Protein AF-A0A955TBN3-F1 (afdb_monomer_lite)

Foldseek 3Di:
DPPLVVVLVVLVVLLVVLCVQLVVLVVCCVVVVDVVSNVSNVRSNVSNVVSVVVSVVSVCVVCVVVVPDD

Structure (mmCIF, N/CA/C/O backbone):
data_AF-A0A955TBN3-F1
#
_entry.id   AF-A0A955TBN3-F1
#
loop_
_atom_site.group_PDB
_atom_site.id
_atom_site.type_symbol
_atom_site.label_atom_id
_atom_site.label_alt_id
_atom_site.label_comp_id
_atom_site.label_asym_id
_atom_site.label_entity_id
_atom_site.label_seq_id
_atom_site.pdbx_PDB_ins_code
_atom_site.Cartn_x
_atom_site.Cartn_y
_atom_site.Cartn_z
_atom_site.occupancy
_atom_site.B_iso_or_equiv
_atom_site.auth_seq_id
_atom_site.auth_comp_id
_atom_site.auth_asym_id
_atom_site.auth_atom_id
_atom_site.pdbx_PDB_model_num
ATOM 1 N N . MET A 1 1 ? -10.878 12.133 20.367 1.00 57.91 1 MET A N 1
ATOM 2 C CA . MET A 1 1 ? -11.423 11.111 19.439 1.00 57.91 1 MET A CA 1
ATOM 3 C C . MET A 1 1 ? -11.320 9.740 20.092 1.00 57.91 1 MET A C 1
ATOM 5 O O . MET A 1 1 ? -10.339 9.499 20.780 1.00 57.91 1 MET A O 1
ATOM 9 N N . SER A 1 2 ? -12.299 8.851 19.901 1.00 77.88 2 SER A N 1
ATOM 10 C CA . SER A 1 2 ? -12.196 7.469 20.395 1.00 77.88 2 SER A CA 1
ATOM 11 C C . SER A 1 2 ? -11.028 6.754 19.706 1.00 77.88 2 SER A C 1
ATOM 13 O O . SER A 1 2 ? -10.927 6.796 18.479 1.00 77.88 2 SER A O 1
ATOM 15 N N . LEU A 1 3 ? -10.171 6.084 20.485 1.00 83.44 3 LEU A N 1
ATOM 16 C CA . LEU A 1 3 ? -8.989 5.343 20.014 1.00 83.44 3 LEU A CA 1
ATOM 17 C C . LEU A 1 3 ? -9.317 4.399 18.839 1.00 83.44 3 LEU A C 1
ATOM 19 O O . LEU A 1 3 ? -8.517 4.214 17.927 1.00 83.44 3 LEU A O 1
ATOM 23 N N . ARG A 1 4 ? -10.540 3.852 18.828 1.00 77.94 4 ARG A N 1
ATOM 24 C CA . ARG A 1 4 ? -11.039 2.930 17.797 1.00 77.94 4 ARG A CA 1
ATOM 25 C C . ARG A 1 4 ? -11.292 3.616 16.450 1.00 77.94 4 ARG A C 1
ATOM 27 O O . ARG A 1 4 ? -11.015 3.033 15.409 1.00 77.94 4 ARG A O 1
ATOM 34 N N . VAL A 1 5 ? -11.796 4.851 16.474 1.00 80.75 5 VAL A N 1
ATOM 35 C CA . VAL A 1 5 ? -12.073 5.642 15.261 1.00 80.75 5 VAL A CA 1
ATOM 36 C C . VAL A 1 5 ? -10.764 6.097 14.626 1.00 80.75 5 VAL A C 1
ATOM 38 O O . VAL A 1 5 ? -10.588 5.961 13.420 1.00 80.75 5 VAL A O 1
ATOM 41 N N . PHE A 1 6 ? -9.814 6.553 15.446 1.00 87.56 6 PHE A N 1
ATOM 42 C CA . PHE A 1 6 ? -8.470 6.900 14.984 1.00 87.56 6 PHE A CA 1
ATOM 43 C C . PHE A 1 6 ? -7.776 5.707 14.312 1.00 87.56 6 PHE A C 1
ATOM 45 O O . PHE A 1 6 ? -7.214 5.849 13.231 1.00 87.56 6 PHE A O 1
ATOM 52 N N . HIS A 1 7 ? -7.883 4.516 14.908 1.00 85.19 7 HIS A N 1
ATOM 53 C CA . HIS A 1 7 ? -7.297 3.301 14.346 1.00 85.19 7 HIS A CA 1
ATOM 54 C C . HIS A 1 7 ? -7.877 2.941 12.967 1.00 85.19 7 HIS A C 1
ATOM 56 O O . HIS A 1 7 ? -7.125 2.593 12.062 1.00 85.19 7 HIS A O 1
ATOM 62 N N . LEU A 1 8 ? -9.195 3.075 12.770 1.00 86.69 8 LEU A N 1
ATOM 63 C CA . LEU A 1 8 ? -9.828 2.845 11.464 1.00 86.69 8 LEU A CA 1
ATOM 64 C C . LEU A 1 8 ? -9.366 3.850 10.400 1.00 86.69 8 LEU A C 1
ATOM 66 O O . LEU A 1 8 ? -9.067 3.452 9.275 1.00 86.69 8 LEU A O 1
ATOM 70 N N . ILE A 1 9 ? -9.278 5.135 10.757 1.00 89.31 9 ILE A N 1
ATOM 71 C CA . ILE A 1 9 ? -8.782 6.182 9.851 1.00 89.31 9 ILE A CA 1
ATOM 72 C C . ILE A 1 9 ? -7.327 5.899 9.466 1.00 89.31 9 ILE A C 1
ATOM 74 O O . ILE A 1 9 ? -6.974 5.992 8.292 1.00 89.31 9 ILE A O 1
ATOM 78 N N . PHE A 1 10 ? -6.505 5.496 10.439 1.00 91.00 10 PHE A N 1
ATOM 79 C CA . PHE A 1 10 ? -5.112 5.130 10.209 1.00 91.00 10 PHE A CA 1
ATOM 80 C C . PHE A 1 10 ? -4.987 3.961 9.226 1.00 91.00 10 PHE A C 1
ATOM 82 O O . PHE A 1 10 ? -4.259 4.077 8.246 1.00 91.00 10 PHE A O 1
ATOM 89 N N . ILE A 1 11 ? -5.758 2.882 9.416 1.00 89.62 11 ILE A N 1
ATOM 90 C CA . ILE A 1 11 ? -5.777 1.746 8.479 1.00 89.62 11 ILE A CA 1
ATOM 91 C C . ILE A 1 11 ? -6.172 2.213 7.075 1.00 89.62 11 ILE A C 1
ATOM 93 O O . ILE A 1 11 ? -5.512 1.845 6.107 1.00 89.62 11 ILE A O 1
ATOM 97 N N . SER A 1 12 ? -7.212 3.042 6.952 1.00 89.94 12 SER A N 1
ATOM 98 C CA . SER A 1 12 ? -7.666 3.541 5.651 1.00 89.94 12 SER A CA 1
ATOM 99 C C . SER A 1 12 ? -6.591 4.368 4.941 1.00 89.94 12 SER A C 1
ATOM 101 O O . SER A 1 12 ? -6.359 4.173 3.750 1.00 89.94 12 SER A O 1
ATOM 103 N N . LEU A 1 13 ? -5.912 5.263 5.663 1.00 93.06 13 LEU A N 1
ATOM 104 C CA . LEU A 1 13 ? -4.787 6.037 5.133 1.00 93.06 13 LEU A CA 1
ATOM 105 C C . LEU A 1 13 ? -3.638 5.123 4.705 1.00 93.06 13 LEU A C 1
ATOM 107 O O . LEU A 1 13 ? -3.104 5.283 3.611 1.00 93.06 13 LEU A O 1
ATOM 111 N N . SER A 1 14 ? -3.294 4.129 5.523 1.00 93.12 14 SER A N 1
ATOM 112 C CA . SER A 1 14 ? -2.243 3.168 5.196 1.00 93.12 14 SER A CA 1
ATOM 113 C C . SER A 1 14 ? -2.573 2.326 3.959 1.00 93.12 14 SER A C 1
ATOM 115 O O . SER A 1 14 ? -1.678 2.091 3.154 1.00 93.12 14 SER A O 1
ATOM 117 N N . VAL A 1 15 ? -3.835 1.934 3.739 1.00 93.44 15 VAL A N 1
ATOM 118 C CA . VAL A 1 15 ? -4.257 1.256 2.495 1.00 93.44 15 VAL A CA 1
ATOM 119 C C . VAL A 1 15 ? -4.011 2.148 1.278 1.00 93.44 15 VAL A C 1
ATOM 121 O O . VAL A 1 15 ? -3.446 1.684 0.289 1.00 93.44 15 VAL A O 1
ATOM 124 N N . VAL A 1 16 ? -4.396 3.427 1.350 1.00 93.88 16 VAL A N 1
ATOM 125 C CA . VAL A 1 16 ? -4.182 4.385 0.251 1.00 93.88 16 VAL A CA 1
ATOM 126 C C . VAL A 1 16 ? -2.692 4.557 -0.034 1.00 93.88 16 VAL A C 1
ATOM 128 O O . VAL A 1 16 ? -2.289 4.515 -1.195 1.00 93.88 16 VAL A O 1
ATOM 131 N N . VAL A 1 17 ? -1.865 4.679 1.008 1.00 93.44 17 VAL A N 1
ATOM 132 C CA . VAL A 1 17 ? -0.405 4.757 0.861 1.00 93.44 17 VAL A CA 1
ATOM 133 C C . VAL A 1 17 ? 0.146 3.484 0.217 1.00 93.44 17 VAL A C 1
ATOM 135 O O . VAL A 1 17 ? 0.898 3.584 -0.743 1.00 93.44 17 VAL A O 1
ATOM 138 N N . CYS A 1 18 ? -0.272 2.296 0.660 1.00 92.88 18 CYS A N 1
ATOM 139 C CA . CYS A 1 18 ? 0.145 1.026 0.061 1.00 92.88 18 CYS A CA 1
ATOM 140 C C . CYS A 1 18 ? -0.222 0.919 -1.427 1.00 92.88 18 CYS A C 1
ATOM 142 O O . CYS A 1 18 ? 0.605 0.477 -2.223 1.00 92.88 18 CYS A O 1
ATOM 144 N N . LEU A 1 19 ? -1.423 1.356 -1.821 1.00 92.88 19 LEU A N 1
ATOM 145 C CA . LEU A 1 19 ? -1.836 1.397 -3.228 1.00 92.88 19 LEU A CA 1
ATOM 146 C C . LEU A 1 19 ? -1.011 2.401 -4.035 1.00 92.88 19 LEU A C 1
ATOM 148 O O . LEU A 1 19 ? -0.606 2.099 -5.156 1.00 92.88 19 LEU A O 1
ATOM 152 N N . PHE A 1 20 ? -0.728 3.571 -3.460 1.00 94.31 20 PHE A N 1
ATOM 153 C CA . PHE A 1 20 ? 0.088 4.592 -4.107 1.00 94.31 20 PHE A CA 1
ATOM 154 C C . PHE A 1 20 ? 1.532 4.113 -4.300 1.00 94.31 20 PHE A C 1
ATOM 156 O O . PHE A 1 20 ? 2.071 4.202 -5.400 1.00 94.31 20 PHE A O 1
ATOM 163 N N . THR A 1 21 ? 2.139 3.523 -3.267 1.00 92.56 21 THR A N 1
ATOM 164 C CA . THR A 1 21 ? 3.472 2.910 -3.338 1.00 92.56 21 THR A CA 1
ATOM 165 C C . THR A 1 21 ? 3.497 1.729 -4.307 1.00 92.56 21 THR A C 1
ATOM 167 O O . THR A 1 21 ? 4.446 1.597 -5.078 1.00 92.56 21 THR A O 1
ATOM 170 N N . GLY A 1 22 ? 2.448 0.901 -4.320 1.00 91.44 22 GLY A N 1
ATOM 171 C CA . GLY A 1 22 ? 2.299 -0.217 -5.250 1.00 91.44 22 GLY A CA 1
ATOM 172 C C . GLY A 1 22 ? 2.249 0.243 -6.711 1.00 91.44 22 GLY A C 1
ATOM 173 O O . GLY A 1 22 ? 2.994 -0.254 -7.557 1.00 91.44 22 GLY A O 1
ATOM 174 N N . GLY A 1 23 ? 1.418 1.249 -6.995 1.00 91.69 23 GLY A N 1
ATOM 175 C CA . GLY A 1 23 ? 1.290 1.861 -8.318 1.00 91.69 23 GLY A CA 1
ATOM 176 C C . GLY A 1 23 ? 2.562 2.581 -8.767 1.00 91.69 23 GLY A C 1
ATOM 177 O O . GLY A 1 23 ? 2.990 2.404 -9.907 1.00 91.69 23 GLY A O 1
ATOM 178 N N . TRP A 1 24 ? 3.209 3.326 -7.865 1.00 92.38 24 TRP A N 1
ATOM 179 C CA . TRP A 1 24 ? 4.498 3.963 -8.136 1.00 92.38 24 TRP A CA 1
ATOM 180 C C . TRP A 1 24 ? 5.581 2.931 -8.441 1.00 92.38 24 TRP A C 1
ATOM 182 O O . TRP A 1 24 ? 6.279 3.065 -9.440 1.00 92.38 24 TRP A O 1
ATOM 192 N N . GLY A 1 25 ? 5.696 1.872 -7.632 1.00 90.69 25 GLY A N 1
ATOM 193 C CA . GLY A 1 25 ? 6.638 0.779 -7.877 1.00 90.69 25 GLY A CA 1
ATOM 194 C C . GLY A 1 25 ? 6.397 0.111 -9.230 1.00 90.69 25 GLY A C 1
ATOM 195 O O . GLY A 1 25 ? 7.341 -0.162 -9.966 1.00 90.69 25 GLY A O 1
ATOM 196 N N . TYR A 1 26 ? 5.135 -0.082 -9.616 1.00 89.88 26 TYR A N 1
ATOM 197 C CA . TYR A 1 26 ? 4.806 -0.645 -10.923 1.00 89.88 26 TYR A CA 1
ATOM 198 C C . TYR A 1 26 ? 5.242 0.277 -12.066 1.00 89.88 26 TYR A C 1
ATOM 200 O O . TYR A 1 26 ? 5.880 -0.176 -13.018 1.00 89.88 26 TYR A O 1
ATOM 208 N N . TRP A 1 27 ? 4.942 1.571 -11.959 1.00 91.62 27 TRP A N 1
ATOM 209 C CA . TRP A 1 27 ? 5.349 2.565 -12.947 1.00 91.62 27 TRP A CA 1
ATOM 210 C C . TRP A 1 27 ? 6.879 2.672 -13.050 1.00 91.62 27 TRP A C 1
ATOM 212 O O . TRP A 1 27 ? 7.416 2.531 -14.147 1.00 91.62 27 TRP A O 1
ATOM 222 N N . ALA A 1 28 ? 7.574 2.775 -11.914 1.00 88.12 28 ALA A N 1
ATOM 223 C CA . ALA A 1 28 ? 9.035 2.816 -11.824 1.00 88.12 28 ALA A CA 1
ATOM 224 C C . ALA A 1 28 ? 9.697 1.545 -12.389 1.00 88.12 28 ALA A C 1
ATOM 226 O O . ALA A 1 28 ? 10.722 1.602 -13.065 1.00 88.12 28 ALA A O 1
ATOM 227 N N . SER A 1 29 ? 9.084 0.372 -12.187 1.00 88.62 29 SER A N 1
ATOM 228 C CA . SER A 1 29 ? 9.594 -0.881 -12.760 1.00 88.62 29 SER A CA 1
ATOM 229 C C . SER A 1 29 ? 9.578 -0.880 -14.288 1.00 88.62 29 SER A C 1
ATOM 231 O O . SER A 1 29 ? 10.439 -1.503 -14.908 1.00 88.62 29 SER A O 1
ATOM 233 N N . ARG A 1 30 ? 8.634 -0.153 -14.902 1.00 86.56 30 ARG A N 1
ATOM 234 C CA . ARG A 1 30 ? 8.561 -0.003 -16.357 1.00 86.56 30 ARG A CA 1
ATOM 235 C C . ARG A 1 30 ? 9.518 1.058 -16.895 1.00 86.56 30 ARG A C 1
ATOM 237 O O . ARG A 1 30 ? 9.962 0.905 -18.027 1.00 86.56 30 ARG A O 1
ATOM 244 N N . THR A 1 31 ? 9.806 2.117 -16.137 1.00 89.12 31 THR A N 1
ATOM 245 C CA . THR A 1 31 ? 10.708 3.198 -16.574 1.00 89.12 31 THR A CA 1
ATOM 246 C C . THR A 1 31 ? 12.173 2.825 -16.406 1.00 89.12 31 THR A C 1
ATOM 248 O O . THR A 1 31 ? 12.952 2.983 -17.340 1.00 89.12 31 THR A O 1
ATOM 251 N N . ASP A 1 32 ? 12.541 2.297 -15.240 1.00 83.94 32 ASP A N 1
ATOM 252 C CA . ASP A 1 32 ? 13.936 2.032 -14.879 1.00 83.94 32 ASP A CA 1
ATOM 253 C C . ASP A 1 32 ? 14.365 0.589 -15.177 1.00 83.94 32 ASP A C 1
ATOM 255 O O . ASP A 1 32 ? 15.548 0.263 -15.102 1.00 83.94 32 ASP A O 1
ATOM 259 N N . GLY A 1 33 ? 13.414 -0.305 -15.479 1.00 79.38 33 GLY A N 1
ATOM 260 C CA . GLY A 1 33 ? 13.675 -1.715 -15.793 1.00 79.38 33 GLY A CA 1
ATOM 261 C C . GLY A 1 33 ? 14.237 -2.533 -14.624 1.00 79.38 33 GLY A C 1
ATOM 262 O O . GLY A 1 33 ? 14.618 -3.688 -14.808 1.00 79.38 33 GLY A O 1
ATOM 263 N N . GL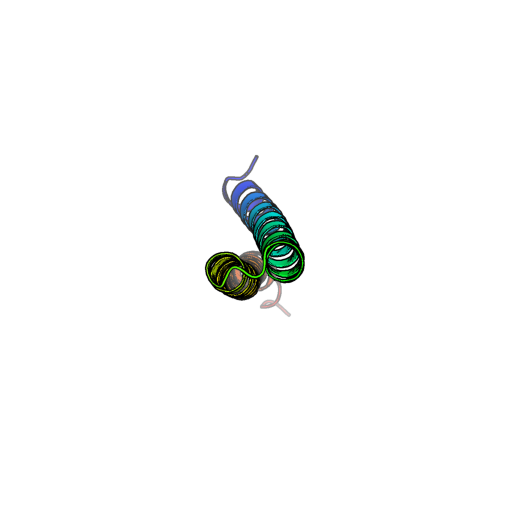N A 1 34 ? 14.305 -1.961 -13.417 1.00 84.00 34 GLN A N 1
ATOM 264 C CA . GLN A 1 34 ? 14.901 -2.629 -12.265 1.00 84.00 34 GLN A CA 1
ATOM 265 C C . GLN A 1 34 ? 13.880 -3.478 -11.508 1.00 84.00 34 GLN A C 1
ATOM 267 O O . GLN A 1 34 ? 12.842 -2.998 -11.043 1.00 84.00 34 GLN A 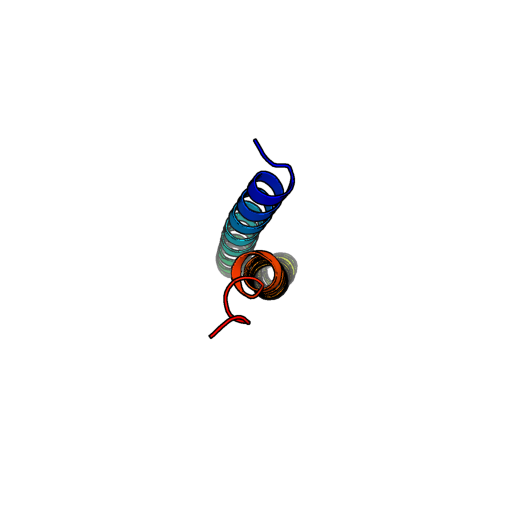O 1
ATOM 272 N N . THR A 1 35 ? 14.232 -4.744 -11.292 1.00 85.88 35 THR A N 1
ATOM 273 C CA . THR A 1 35 ? 13.389 -5.758 -10.642 1.00 85.88 35 THR A CA 1
ATOM 274 C C . THR A 1 35 ? 12.972 -5.377 -9.219 1.00 85.88 35 THR A C 1
ATOM 276 O O . THR A 1 35 ? 11.906 -5.778 -8.757 1.00 85.88 35 THR A O 1
ATOM 279 N N . GLN A 1 36 ? 13.772 -4.557 -8.528 1.00 85.81 36 GLN A N 1
ATOM 280 C CA . GLN A 1 36 ? 13.469 -4.070 -7.179 1.00 85.81 36 GLN A CA 1
ATOM 281 C C . GLN A 1 36 ? 12.159 -3.274 -7.104 1.00 85.81 36 GLN A C 1
ATOM 283 O O . GLN A 1 36 ? 11.402 -3.428 -6.146 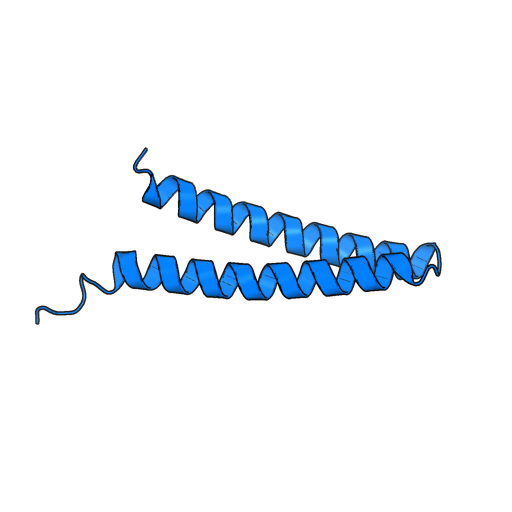1.00 85.81 36 GLN A O 1
ATOM 288 N N . PHE A 1 37 ? 11.823 -2.496 -8.136 1.00 85.38 37 PHE A N 1
ATOM 289 C CA . PHE A 1 37 ? 10.574 -1.733 -8.156 1.00 85.38 37 PHE A CA 1
ATOM 290 C C . PHE A 1 37 ? 9.345 -2.631 -8.327 1.00 85.38 37 PHE A C 1
ATOM 292 O O . PHE A 1 37 ? 8.282 -2.335 -7.784 1.00 85.38 37 PHE A O 1
ATOM 299 N N . LEU A 1 38 ? 9.503 -3.776 -8.999 1.00 86.69 38 LEU A N 1
ATOM 300 C CA . LEU A 1 38 ? 8.444 -4.774 -9.144 1.00 86.69 38 LEU A CA 1
ATOM 301 C C . LEU A 1 38 ? 8.157 -5.471 -7.806 1.00 86.69 38 LEU A C 1
ATOM 303 O O . LEU A 1 38 ? 6.995 -5.689 -7.465 1.00 86.69 38 LEU A O 1
ATOM 307 N N . VAL A 1 39 ? 9.193 -5.738 -7.004 1.00 91.06 39 VAL A N 1
ATOM 308 C CA . VAL A 1 39 ? 9.037 -6.257 -5.632 1.00 91.06 39 VAL A CA 1
ATOM 309 C C . VAL A 1 39 ? 8.304 -5.246 -4.747 1.00 91.06 39 VAL A C 1
ATOM 311 O O . VAL A 1 39 ? 7.384 -5.623 -4.021 1.00 91.06 39 VAL A O 1
ATOM 314 N N . VAL A 1 40 ? 8.655 -3.959 -4.844 1.00 89.19 40 VAL A N 1
ATOM 315 C CA . VAL A 1 40 ? 7.953 -2.877 -4.132 1.00 89.19 40 VAL A CA 1
ATOM 316 C C . VAL A 1 40 ? 6.488 -2.800 -4.560 1.00 89.19 40 VAL A C 1
ATOM 318 O O . VAL A 1 40 ? 5.612 -2.697 -3.700 1.00 89.19 40 VAL A O 1
ATOM 321 N N . ALA A 1 41 ? 6.210 -2.920 -5.861 1.00 89.00 41 ALA A N 1
ATOM 322 C CA . ALA A 1 41 ? 4.850 -2.951 -6.385 1.00 89.00 41 ALA A CA 1
ATOM 323 C C . ALA A 1 41 ? 4.041 -4.091 -5.752 1.00 89.00 41 ALA A C 1
ATOM 325 O O . ALA A 1 41 ? 2.976 -3.867 -5.175 1.00 89.00 41 ALA A O 1
ATOM 326 N N . PHE A 1 42 ? 4.592 -5.307 -5.800 1.00 92.94 42 PHE A N 1
ATOM 327 C CA . PHE A 1 42 ? 3.958 -6.505 -5.259 1.00 92.94 42 PHE A CA 1
ATOM 328 C C . PHE A 1 42 ? 3.693 -6.382 -3.758 1.00 92.94 42 PHE A C 1
ATOM 330 O O . PHE A 1 42 ? 2.586 -6.665 -3.302 1.00 92.94 42 PHE A O 1
ATOM 337 N N . CYS A 1 43 ? 4.684 -5.912 -2.998 1.00 91.94 43 CYS A N 1
ATOM 338 C CA . CYS A 1 43 ? 4.575 -5.731 -1.554 1.00 91.94 43 CYS A CA 1
ATOM 339 C C . CYS A 1 43 ? 3.535 -4.655 -1.195 1.00 91.94 43 CYS A C 1
ATOM 341 O O . CYS A 1 43 ? 2.734 -4.852 -0.280 1.00 91.94 43 CYS A O 1
ATOM 343 N N . GLY A 1 44 ? 3.479 -3.559 -1.960 1.00 89.25 44 GLY A N 1
ATOM 344 C CA . GLY A 1 44 ? 2.471 -2.509 -1.806 1.00 89.25 44 GLY A CA 1
ATOM 345 C C . GLY A 1 44 ? 1.048 -3.027 -2.023 1.00 89.25 44 GLY A C 1
ATOM 346 O O . GLY A 1 44 ? 0.178 -2.817 -1.176 1.00 89.25 44 GLY A O 1
ATOM 347 N N . PHE A 1 45 ? 0.810 -3.780 -3.101 1.00 91.06 45 PHE A N 1
ATOM 348 C CA . PHE A 1 45 ? -0.506 -4.375 -3.357 1.00 91.06 45 PHE A CA 1
ATOM 349 C C . PHE A 1 45 ? -0.888 -5.433 -2.314 1.00 91.06 45 PHE A C 1
ATOM 351 O O . PHE A 1 45 ? -2.026 -5.430 -1.839 1.00 91.06 45 PHE A O 1
ATOM 358 N N . LEU A 1 46 ? 0.049 -6.294 -1.897 1.00 94.31 46 LEU A N 1
ATOM 359 C CA . LEU A 1 46 ? -0.207 -7.279 -0.840 1.00 94.31 46 LEU A CA 1
ATOM 360 C C . LEU A 1 46 ? -0.567 -6.597 0.487 1.00 94.31 46 LEU A C 1
ATOM 362 O O . LEU A 1 46 ? -1.524 -6.995 1.154 1.00 94.31 46 LEU A O 1
ATOM 366 N N . GLY A 1 47 ? 0.178 -5.548 0.846 1.00 90.69 47 GLY A N 1
ATOM 367 C CA . GLY A 1 47 ? -0.065 -4.747 2.042 1.00 90.69 47 GLY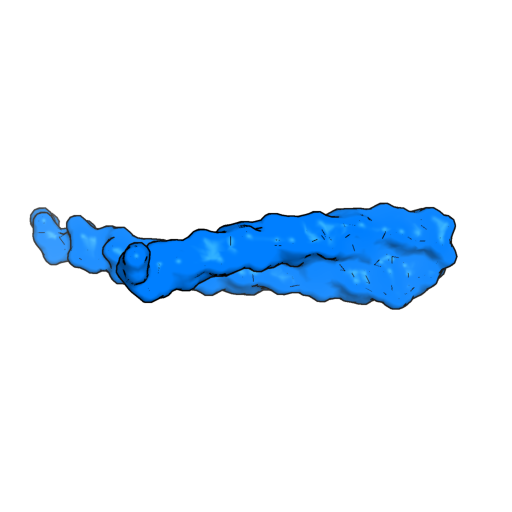 A CA 1
ATOM 368 C C . GLY A 1 47 ? -1.442 -4.088 2.022 1.00 90.69 47 GLY A C 1
ATOM 369 O O . GLY A 1 47 ? -2.160 -4.154 3.019 1.00 90.69 47 GLY A O 1
ATOM 370 N N . ALA A 1 48 ? -1.855 -3.539 0.875 1.00 91.56 48 ALA A N 1
ATOM 371 C CA . ALA A 1 48 ? -3.184 -2.957 0.705 1.00 91.56 48 ALA A CA 1
ATOM 372 C C . ALA A 1 48 ? -4.297 -3.994 0.930 1.00 91.56 48 ALA A C 1
ATOM 374 O O . ALA A 1 48 ? -5.222 -3.734 1.697 1.00 91.56 48 ALA A O 1
ATOM 375 N N . ILE A 1 49 ? -4.184 -5.188 0.335 1.00 92.38 49 ILE A N 1
ATOM 376 C CA . ILE A 1 49 ? -5.170 -6.270 0.504 1.00 92.38 49 ILE A CA 1
ATOM 377 C C . ILE A 1 49 ? -5.262 -6.695 1.974 1.00 92.38 49 ILE A C 1
ATOM 379 O O . ILE A 1 49 ? -6.359 -6.795 2.534 1.00 92.38 49 ILE A O 1
ATOM 383 N N . TRP A 1 50 ? -4.113 -6.918 2.617 1.00 92.50 50 TRP A N 1
ATOM 384 C CA . TRP A 1 50 ? -4.062 -7.373 4.003 1.00 92.50 50 TRP A CA 1
ATOM 385 C C . TRP A 1 50 ? -4.651 -6.339 4.969 1.00 92.50 50 TRP A C 1
ATOM 387 O O . TRP A 1 50 ? -5.459 -6.684 5.839 1.00 92.50 50 TRP A O 1
ATOM 397 N N . LEU A 1 51 ? -4.301 -5.059 4.798 1.00 89.44 51 LEU A N 1
ATOM 398 C CA . LEU A 1 51 ? -4.858 -3.980 5.611 1.00 89.44 51 LEU A CA 1
ATOM 399 C C . LEU A 1 51 ? -6.347 -3.765 5.345 1.00 89.44 51 LEU A C 1
ATOM 401 O O . LEU A 1 51 ? -7.087 -3.542 6.302 1.00 89.44 51 LEU A O 1
ATOM 405 N N . SER A 1 52 ? -6.809 -3.860 4.097 1.00 88.81 52 SER A N 1
ATOM 406 C CA . SER A 1 52 ? -8.238 -3.780 3.780 1.00 88.81 52 SER A CA 1
ATOM 407 C C . SER A 1 52 ? -9.026 -4.888 4.478 1.00 88.81 52 SER A C 1
ATOM 409 O O . SER A 1 52 ? -10.071 -4.613 5.070 1.00 88.81 52 SER A O 1
ATOM 411 N N . TYR A 1 53 ? -8.507 -6.119 4.493 1.00 90.50 53 TYR A N 1
ATOM 412 C CA . TYR A 1 53 ? -9.137 -7.227 5.213 1.00 90.50 53 TYR A CA 1
ATOM 413 C C . TYR A 1 53 ? -9.158 -6.996 6.732 1.00 90.50 53 TYR A C 1
ATOM 415 O O . TYR A 1 53 ? -10.187 -7.184 7.390 1.00 90.50 53 TYR A O 1
ATOM 423 N N . TYR A 1 54 ? -8.042 -6.532 7.302 1.00 86.50 54 TYR A N 1
ATOM 424 C CA . TYR A 1 54 ? -7.960 -6.207 8.726 1.00 86.50 54 TYR A CA 1
ATOM 425 C C . TYR A 1 54 ? -8.906 -5.057 9.114 1.00 86.50 54 TYR A C 1
ATOM 427 O O . TYR A 1 54 ? -9.626 -5.157 10.111 1.00 86.50 54 TYR A O 1
ATOM 435 N N . GLY A 1 55 ? -8.966 -4.005 8.295 1.00 85.12 55 GLY A N 1
ATOM 436 C CA . GLY A 1 55 ? -9.877 -2.874 8.452 1.00 85.12 55 GLY A CA 1
ATOM 437 C C . GLY A 1 55 ? -11.340 -3.300 8.391 1.00 85.12 55 GLY A C 1
ATOM 438 O O . GLY A 1 55 ? -12.118 -2.921 9.267 1.00 85.12 55 GLY A O 1
ATOM 439 N N . PHE A 1 56 ? -11.705 -4.165 7.439 1.00 84.25 56 PHE A N 1
ATOM 440 C CA . PHE A 1 56 ? -13.056 -4.718 7.341 1.00 84.25 56 PHE A CA 1
ATOM 441 C C . PHE A 1 56 ? -13.431 -5.537 8.581 1.00 84.25 56 PHE A C 1
ATOM 443 O O . PHE A 1 56 ? -14.526 -5.381 9.117 1.00 84.25 56 PHE A O 1
ATOM 450 N N . ARG A 1 57 ? -12.512 -6.357 9.104 1.00 85.00 57 ARG A N 1
ATOM 451 C CA . ARG A 1 57 ? -12.737 -7.128 10.338 1.00 85.00 57 ARG A CA 1
ATOM 452 C C . ARG A 1 57 ? -12.850 -6.240 11.584 1.00 85.00 57 ARG A C 1
ATOM 454 O O . ARG A 1 57 ? -13.615 -6.545 12.500 1.00 85.00 57 ARG A O 1
ATOM 461 N N . ALA A 1 58 ? -12.084 -5.154 11.649 1.00 80.69 58 ALA A N 1
ATOM 462 C CA . ALA A 1 58 ? -12.187 -4.175 12.729 1.00 80.69 58 ALA A CA 1
ATOM 463 C C . ALA A 1 58 ? -13.525 -3.420 12.661 1.00 80.69 58 ALA A C 1
ATOM 465 O O . ALA A 1 58 ? -14.192 -3.243 13.683 1.00 80.69 58 ALA A O 1
ATOM 466 N N . TYR A 1 59 ? -13.947 -3.048 11.451 1.00 75.50 59 TYR A N 1
ATOM 467 C CA . TYR A 1 59 ? -15.232 -2.411 11.188 1.00 75.50 59 TYR A CA 1
ATOM 468 C C . TYR A 1 59 ? -16.408 -3.339 11.517 1.00 75.50 59 TYR A C 1
ATOM 470 O O . TYR A 1 59 ? -17.338 -2.932 12.213 1.00 75.50 59 TYR A O 1
ATOM 478 N N . SER A 1 60 ? -16.338 -4.612 11.118 1.00 75.00 60 SER A N 1
ATOM 479 C CA . SER A 1 60 ? -17.379 -5.601 11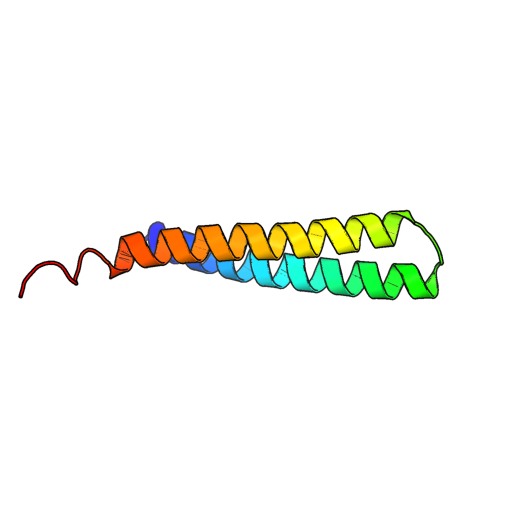.407 1.00 75.00 60 SER A CA 1
ATOM 480 C C . SER A 1 60 ? -17.500 -5.903 12.902 1.00 75.00 60 SER A C 1
ATOM 482 O O .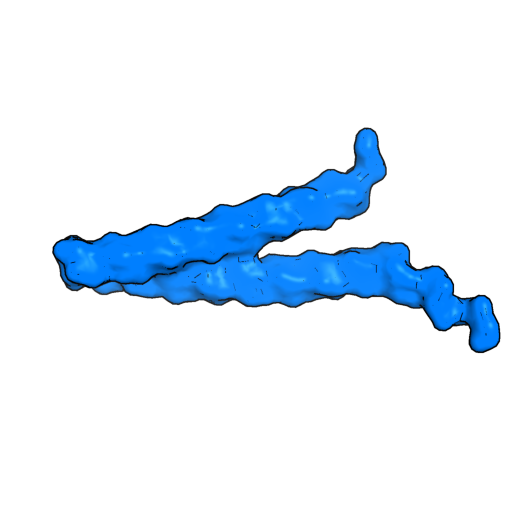 SER A 1 60 ? -18.611 -6.054 13.393 1.00 75.00 60 SER A O 1
ATOM 484 N N . LYS A 1 61 ? -16.409 -5.888 13.680 1.00 70.06 61 LYS A N 1
ATOM 485 C CA . LYS A 1 61 ? -16.493 -5.957 15.155 1.00 70.06 61 LYS A CA 1
ATOM 486 C C . LYS A 1 61 ? -17.148 -4.725 15.785 1.00 70.06 61 LYS A C 1
ATOM 488 O O . LYS A 1 61 ? -17.797 -4.845 16.820 1.00 70.06 61 LYS A O 1
ATOM 493 N N . LEU A 1 62 ? -16.964 -3.547 15.194 1.00 67.12 62 LEU A N 1
ATOM 494 C CA . LEU A 1 62 ? -17.519 -2.287 15.695 1.00 67.12 62 LEU A CA 1
ATOM 495 C C . LEU A 1 62 ? -19.009 -2.117 15.364 1.00 67.12 62 LEU A C 1
ATOM 497 O O . LEU A 1 62 ? -19.753 -1.621 16.208 1.00 67.12 62 LEU A O 1
ATOM 501 N N . PHE A 1 63 ? -19.443 -2.544 14.175 1.00 65.25 63 PHE A N 1
ATOM 502 C CA . PHE A 1 63 ? -20.830 -2.403 13.706 1.00 65.25 63 PHE A CA 1
ATOM 503 C C . PHE A 1 63 ? -21.667 -3.685 13.829 1.00 65.25 63 PHE A C 1
ATOM 505 O O . PHE A 1 63 ? -22.872 -3.607 14.052 1.00 65.25 63 PHE A O 1
ATOM 512 N N . GLY A 1 64 ? -21.049 -4.865 13.769 1.00 56.84 64 GLY A N 1
ATOM 513 C CA . GLY A 1 64 ? -21.730 -6.161 13.859 1.00 56.84 64 GLY A CA 1
ATOM 514 C C . GLY A 1 64 ? -22.288 -6.486 15.246 1.00 56.84 64 GLY A C 1
ATOM 515 O O . GLY A 1 64 ? -23.232 -7.260 15.354 1.00 56.84 64 GLY A O 1
ATOM 516 N N . HIS A 1 65 ? -21.803 -5.840 16.314 1.00 53.81 65 HIS A N 1
ATOM 517 C CA . HIS A 1 65 ? -22.381 -6.022 17.653 1.00 53.81 65 HIS A CA 1
ATOM 518 C C . HIS A 1 65 ? -23.736 -5.306 17.840 1.00 53.81 65 HIS A C 1
ATOM 520 O O . HIS A 1 65 ? -24.385 -5.491 18.867 1.00 53.81 65 HIS A O 1
ATOM 526 N N . ARG A 1 66 ? -24.192 -4.514 16.855 1.00 53.94 66 ARG A N 1
ATOM 527 C CA . ARG A 1 66 ? -25.523 -3.876 16.853 1.00 53.94 66 ARG A CA 1
ATOM 528 C C . ARG A 1 66 ? -26.575 -4.616 16.011 1.00 53.94 66 ARG A C 1
ATOM 530 O O . ARG A 1 66 ? -27.655 -4.076 15.818 1.00 53.94 66 ARG A O 1
ATOM 537 N N . GLY A 1 67 ? -26.283 -5.826 15.523 1.00 48.47 67 GLY A N 1
ATOM 538 C CA . GLY A 1 67 ? -27.218 -6.636 14.724 1.00 48.47 67 GLY A CA 1
ATOM 539 C C . GLY A 1 67 ? -27.815 -7.859 15.435 1.00 48.47 67 GLY A C 1
ATOM 540 O O . GLY A 1 67 ? -28.460 -8.663 14.780 1.00 48.47 67 GLY A O 1
ATOM 541 N N . GLY A 1 68 ? -27.574 -8.037 16.740 1.00 45.56 68 GLY A N 1
ATOM 542 C CA . GLY A 1 68 ? -27.951 -9.242 17.501 1.00 45.56 68 GLY A CA 1
ATOM 543 C C . GLY A 1 68 ? -29.126 -9.083 18.471 1.00 45.56 68 GLY A C 1
ATOM 544 O O . GLY A 1 68 ? -29.209 -9.846 19.426 1.00 45.56 68 GLY A O 1
ATOM 545 N N . HIS A 1 69 ? -29.994 -8.091 18.270 1.00 46.31 69 HIS A N 1
ATOM 546 C CA . HIS A 1 69 ? -31.259 -7.968 19.000 1.00 46.31 69 HIS A CA 1
ATOM 547 C C . HIS A 1 69 ? -32.363 -7.526 18.040 1.00 46.31 69 HIS A C 1
ATOM 549 O O . HIS A 1 69 ? -32.643 -6.335 17.917 1.00 46.31 69 HIS A O 1
ATOM 555 N N . ALA A 1 70 ? -32.949 -8.496 17.349 1.00 38.72 70 ALA A N 1
ATOM 556 C CA . ALA A 1 70 ? -34.330 -8.479 16.883 1.00 38.72 70 ALA A CA 1
ATOM 557 C C . ALA A 1 70 ? -34.742 -9.928 16.619 1.00 38.72 70 ALA A C 1
ATOM 559 O O . ALA A 1 70 ? -34.012 -10.596 15.852 1.00 38.72 70 ALA A O 1
#

Sequence (70 aa):
MSLRVFHLIFISLSVVVCLFTGGWGYWASRTDGQTQFLVVAFCGFLGAIWLSYYGFRAYSKLFGHRGGHA

pLDDT: mean 83.01, std 13.42, range [38.72, 94.31]

Secondary structure (DSSP, 8-state):
--HHHHHHHHHHHHHHHHHHHHHHHHHHHHHH--HHHHHHHHHHHHHHHHHHHHHHHHHHHHHGGGSS--

Radius of gyration: 16.41 Å; chains: 1; bounding box: 49×20×37 Å